Protein AF-A0A1C6KJC3-F1 (afdb_monomer_lite)

Sequence (105 aa):
MIQDIATSIGVFDVSDEDYLFMKEFVANAVYDDYDHLVQLCDALAMPTGFCLLEKRFVDVTIRYGVHTATIDRWKRILEIKEQFENQIGCSIYSLLPGIVENSFR

Structure (mmCIF, N/CA/C/O backbone):
data_AF-A0A1C6KJC3-F1
#
_entry.id   AF-A0A1C6KJC3-F1
#
loop_
_atom_site.group_PDB
_atom_site.id
_atom_site.type_symbol
_atom_site.label_atom_id
_atom_site.label_alt_id
_atom_site.label_comp_id
_atom_site.label_asym_id
_atom_site.label_entity_id
_atom_site.label_seq_id
_atom_site.pdbx_PDB_ins_code
_atom_site.Cartn_x
_atom_site.Cartn_y
_atom_site.Cartn_z
_atom_site.occupancy
_atom_site.B_iso_or_equiv
_atom_site.auth_seq_id
_atom_site.auth_comp_id
_atom_site.auth_asym_id
_atom_site.auth_atom_id
_atom_site.pdbx_PDB_model_num
ATOM 1 N N . MET A 1 1 ? -0.739 0.741 -4.567 1.00 78.81 1 MET A N 1
ATOM 2 C CA . MET A 1 1 ? 0.582 0.573 -5.200 1.00 78.81 1 MET A CA 1
ATOM 3 C C . MET A 1 1 ? 0.512 1.132 -6.602 1.00 78.81 1 MET A C 1
ATOM 5 O O . MET A 1 1 ? -0.507 0.969 -7.258 1.00 78.81 1 MET A O 1
ATOM 9 N N . ILE A 1 2 ? 1.540 1.867 -7.019 1.00 88.12 2 ILE A N 1
ATOM 10 C CA . ILE A 1 2 ? 1.579 2.467 -8.356 1.00 88.12 2 ILE A CA 1
ATOM 11 C C . ILE A 1 2 ? 1.956 1.368 -9.347 1.00 88.12 2 ILE A C 1
ATOM 13 O O . ILE A 1 2 ? 2.945 0.669 -9.129 1.00 88.12 2 ILE A O 1
ATOM 17 N N . GLN A 1 3 ? 1.178 1.228 -10.417 1.00 90.62 3 GLN A N 1
ATOM 18 C CA . GLN A 1 3 ? 1.378 0.234 -11.475 1.00 90.62 3 GLN A CA 1
ATOM 19 C C . GLN A 1 3 ? 2.449 0.674 -12.472 1.00 90.62 3 GLN A C 1
ATOM 21 O O . GLN A 1 3 ? 2.246 0.704 -13.681 1.00 90.62 3 GLN A O 1
ATOM 26 N N . ASP A 1 4 ? 3.600 1.053 -11.938 1.00 91.44 4 ASP A N 1
ATOM 27 C CA . ASP A 1 4 ? 4.768 1.418 -12.715 1.00 91.44 4 ASP A CA 1
ATOM 28 C C . ASP A 1 4 ? 6.000 0.846 -12.022 1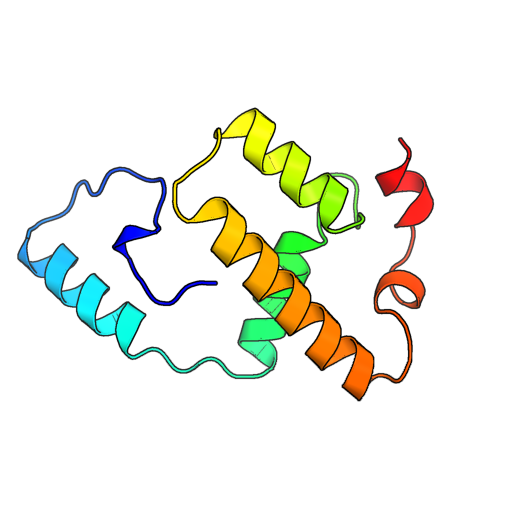.00 91.44 4 ASP A C 1
ATOM 30 O O . ASP A 1 4 ? 6.342 1.203 -10.885 1.00 91.44 4 ASP A O 1
ATOM 34 N N . ILE A 1 5 ? 6.658 -0.064 -12.733 1.00 90.81 5 ILE A N 1
ATOM 35 C CA . ILE A 1 5 ? 7.884 -0.722 -12.300 1.00 90.81 5 ILE A CA 1
ATOM 36 C C . ILE A 1 5 ? 8.991 0.288 -11.977 1.00 90.81 5 ILE A C 1
ATOM 38 O O . ILE A 1 5 ? 9.762 0.059 -11.048 1.00 90.81 5 ILE A O 1
ATOM 42 N N . ALA A 1 6 ? 9.034 1.441 -12.656 1.00 88.94 6 ALA A N 1
ATOM 43 C CA . ALA A 1 6 ? 10.027 2.485 -12.410 1.00 88.94 6 ALA A CA 1
ATOM 44 C C . ALA A 1 6 ? 9.884 3.131 -11.023 1.00 88.94 6 ALA A C 1
ATOM 46 O O . ALA A 1 6 ? 10.788 3.821 -10.560 1.00 88.94 6 ALA A O 1
ATOM 47 N N . THR A 1 7 ? 8.769 2.895 -10.326 1.00 89.06 7 THR A N 1
ATOM 48 C CA . THR A 1 7 ? 8.608 3.354 -8.945 1.00 89.06 7 THR A CA 1
ATOM 49 C C . THR A 1 7 ? 9.319 2.458 -7.935 1.00 89.06 7 THR A C 1
ATOM 51 O O . THR A 1 7 ? 9.442 2.852 -6.773 1.00 89.06 7 THR A O 1
ATOM 54 N N . SER A 1 8 ? 9.752 1.253 -8.325 1.00 85.62 8 SER A N 1
ATOM 55 C CA . SER A 1 8 ? 10.496 0.342 -7.453 1.00 85.62 8 SER A CA 1
ATOM 56 C C . SER A 1 8 ? 11.782 0.996 -6.945 1.00 85.62 8 SER A C 1
ATOM 58 O O . SER A 1 8 ? 12.499 1.642 -7.697 1.00 85.62 8 SER A O 1
ATOM 60 N N . ILE A 1 9 ? 12.072 0.810 -5.656 1.00 80.25 9 ILE A N 1
ATOM 61 C CA . ILE A 1 9 ? 13.268 1.369 -5.003 1.00 80.25 9 ILE A CA 1
ATOM 62 C C . ILE A 1 9 ? 14.489 0.451 -5.224 1.00 80.25 9 ILE A C 1
ATOM 64 O O . ILE A 1 9 ? 15.629 0.872 -5.052 1.00 80.25 9 ILE A O 1
ATOM 68 N N . GLY A 1 10 ? 14.259 -0.817 -5.585 1.00 81.88 10 GLY A N 1
ATOM 69 C CA . GLY A 1 10 ? 15.314 -1.816 -5.753 1.00 81.88 10 GLY A CA 1
ATOM 70 C C . GLY A 1 10 ? 16.103 -1.665 -7.054 1.00 81.88 10 GLY A C 1
ATOM 71 O O . GLY A 1 10 ? 15.623 -1.097 -8.032 1.00 81.88 10 GLY A O 1
ATOM 72 N N . VAL A 1 11 ? 17.311 -2.231 -7.066 1.00 86.44 11 VAL A N 1
ATOM 73 C CA . VAL A 1 11 ? 18.120 -2.373 -8.283 1.00 86.44 11 VAL A CA 1
ATOM 74 C C . VAL A 1 11 ? 17.561 -3.525 -9.118 1.00 86.44 11 VAL A C 1
ATOM 76 O O . VAL A 1 11 ? 17.339 -4.618 -8.599 1.00 86.44 11 VAL A O 1
ATOM 79 N N . PHE A 1 12 ? 17.348 -3.279 -10.408 1.00 89.88 12 PHE A N 1
ATOM 80 C CA . PHE A 1 12 ? 16.944 -4.303 -11.368 1.00 89.88 12 PHE A CA 1
ATOM 81 C C . PHE A 1 12 ? 18.174 -5.066 -11.865 1.00 89.88 12 PHE A C 1
ATOM 83 O O . PHE A 1 12 ? 18.792 -4.675 -12.849 1.00 89.88 12 PHE A O 1
ATOM 90 N N . ASP A 1 13 ? 18.537 -6.136 -11.158 1.00 93.31 13 ASP A N 1
ATOM 91 C CA . ASP A 1 13 ? 19.580 -7.084 -11.574 1.00 93.31 13 ASP A CA 1
ATOM 92 C C . ASP A 1 13 ? 18.954 -8.233 -12.382 1.00 93.31 13 ASP A C 1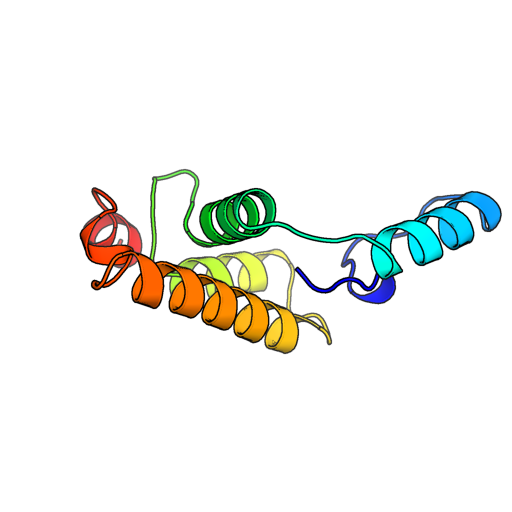
ATOM 94 O O . ASP A 1 13 ? 18.841 -9.368 -11.921 1.00 93.31 13 ASP A O 1
ATOM 98 N N . VAL A 1 14 ? 18.410 -7.891 -13.551 1.00 93.31 14 VAL A N 1
ATOM 99 C CA . VAL A 1 14 ? 17.676 -8.801 -14.443 1.00 93.31 14 VAL A CA 1
ATOM 100 C C . VAL A 1 14 ? 18.041 -8.523 -15.899 1.00 93.31 14 VAL A C 1
ATOM 102 O O . VAL A 1 14 ? 18.622 -7.482 -16.210 1.00 93.31 14 VAL A O 1
ATOM 105 N N . SER A 1 15 ? 17.703 -9.447 -16.800 1.00 96.62 15 SER A N 1
ATOM 106 C CA . SER A 1 15 ? 17.885 -9.224 -18.235 1.00 96.62 15 SER A CA 1
ATOM 107 C C . SER A 1 15 ? 16.947 -8.128 -18.761 1.00 96.62 15 SER A C 1
ATOM 109 O O . SER A 1 15 ? 15.895 -7.858 -18.175 1.00 96.62 15 SER A O 1
ATOM 111 N N . ASP A 1 16 ? 17.295 -7.521 -19.899 1.00 95.75 16 ASP A N 1
ATOM 112 C CA . ASP A 1 16 ? 16.422 -6.543 -20.564 1.00 95.75 16 ASP A CA 1
ATOM 113 C C . ASP A 1 16 ? 15.067 -7.157 -20.954 1.00 95.75 16 ASP A C 1
ATOM 115 O O . ASP A 1 16 ? 14.035 -6.491 -20.876 1.00 95.75 16 ASP A O 1
ATOM 119 N N . GLU A 1 17 ? 15.059 -8.436 -21.342 1.00 96.94 17 GLU A N 1
ATOM 120 C CA . GLU A 1 17 ? 13.843 -9.177 -21.688 1.00 96.94 17 GLU A CA 1
ATOM 121 C C . GLU A 1 17 ? 12.918 -9.318 -20.472 1.00 96.94 17 GLU A C 1
ATOM 123 O O . GLU A 1 17 ? 11.740 -8.962 -20.549 1.00 96.94 17 GLU A O 1
ATOM 128 N N . ASP A 1 18 ? 13.463 -9.738 -19.326 1.00 96.25 18 ASP A N 1
ATOM 129 C CA . ASP A 1 18 ? 12.703 -9.852 -18.077 1.00 96.25 18 ASP A CA 1
ATOM 130 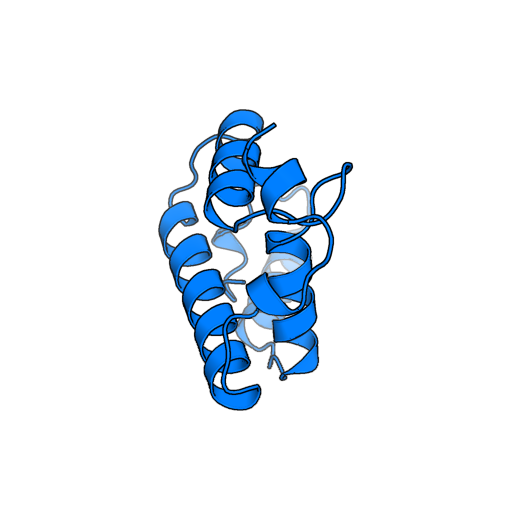C C . ASP A 1 18 ? 12.200 -8.486 -17.608 1.00 96.25 18 ASP A C 1
ATOM 132 O O . ASP A 1 18 ? 11.056 -8.350 -17.170 1.00 96.25 18 ASP A O 1
ATOM 136 N N . TYR A 1 19 ? 13.028 -7.446 -17.729 1.00 95.19 19 TYR A N 1
ATOM 137 C CA . TYR A 1 19 ? 12.631 -6.091 -17.368 1.00 95.19 19 TYR A CA 1
ATOM 138 C C . TYR A 1 19 ? 11.441 -5.607 -18.207 1.00 95.19 19 TYR A C 1
ATOM 140 O O . TYR A 1 19 ? 10.475 -5.073 -17.655 1.00 95.19 19 TYR A O 1
ATOM 148 N N . LEU A 1 20 ? 11.486 -5.803 -19.529 1.00 96.06 20 LEU A N 1
ATOM 149 C CA . LEU A 1 20 ? 10.401 -5.420 -20.436 1.00 96.06 20 LEU A CA 1
ATOM 150 C C . LEU A 1 20 ? 9.124 -6.210 -20.150 1.00 96.06 20 LEU A C 1
ATOM 152 O O . LEU A 1 20 ? 8.055 -5.605 -20.048 1.00 96.06 20 LEU A O 1
ATOM 156 N N . PHE A 1 21 ? 9.243 -7.521 -19.930 1.00 96.31 21 PHE A N 1
ATOM 157 C CA . PHE A 1 21 ? 8.116 -8.353 -19.524 1.00 96.31 21 PHE A CA 1
ATOM 158 C C . PHE A 1 21 ? 7.472 -7.832 -18.235 1.00 96.31 21 PHE A C 1
ATOM 160 O O . PHE A 1 21 ? 6.268 -7.583 -18.200 1.00 96.31 21 PHE A O 1
ATOM 167 N N . MET A 1 22 ? 8.260 -7.608 -17.178 1.00 94.94 22 MET A N 1
ATOM 168 C CA . MET A 1 22 ? 7.732 -7.131 -15.897 1.00 94.94 22 MET A CA 1
ATOM 169 C C . MET A 1 22 ? 7.113 -5.737 -16.020 1.00 94.94 22 MET A C 1
ATOM 171 O O . MET A 1 22 ? 6.087 -5.467 -15.398 1.00 94.94 22 MET A O 1
ATOM 175 N N . LYS A 1 23 ? 7.705 -4.851 -16.831 1.00 94.88 23 LYS A N 1
ATOM 176 C CA . LYS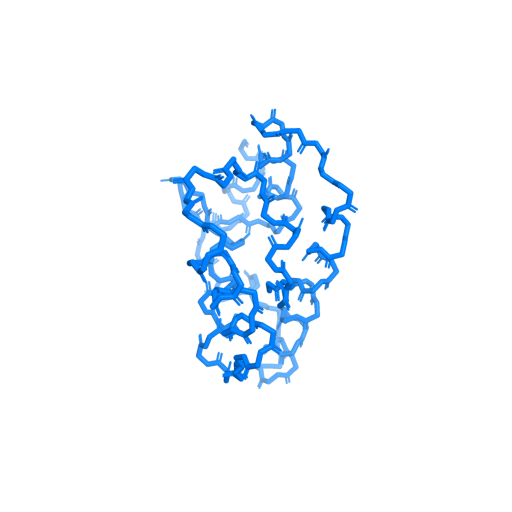 A 1 23 ? 7.162 -3.516 -17.099 1.00 94.88 23 LYS A CA 1
ATOM 177 C C . LYS A 1 23 ? 5.765 -3.593 -17.708 1.00 94.88 23 LYS A C 1
ATOM 179 O O . LYS A 1 23 ? 4.855 -2.930 -17.213 1.00 94.88 23 LYS A O 1
ATOM 184 N N . GLU A 1 24 ? 5.591 -4.397 -18.754 1.00 96.12 24 GLU A N 1
ATOM 185 C CA . GLU A 1 24 ? 4.289 -4.589 -19.399 1.00 96.12 24 GLU A CA 1
ATOM 186 C C . GLU A 1 24 ? 3.301 -5.301 -18.473 1.00 96.12 24 GLU A C 1
ATOM 188 O O . GLU A 1 24 ? 2.144 -4.894 -18.375 1.00 96.12 24 GLU A O 1
ATOM 193 N N . PHE A 1 25 ? 3.757 -6.320 -17.747 1.00 95.38 25 PHE A N 1
ATOM 194 C CA . PHE A 1 25 ? 2.924 -7.082 -16.824 1.00 95.38 25 PHE A CA 1
ATOM 195 C C . PHE A 1 25 ? 2.367 -6.205 -15.694 1.00 95.38 25 PHE A C 1
ATOM 197 O O . PHE A 1 25 ? 1.164 -6.208 -15.440 1.00 95.38 25 PHE A O 1
ATOM 204 N N . VAL A 1 26 ? 3.218 -5.401 -15.045 1.00 93.94 26 VAL A N 1
ATOM 205 C CA . VAL A 1 26 ? 2.815 -4.510 -13.943 1.00 93.94 26 VAL A CA 1
ATOM 206 C C . VAL A 1 26 ? 1.860 -3.418 -14.427 1.00 93.94 26 VAL A C 1
ATOM 208 O O . VAL A 1 26 ? 0.859 -3.147 -13.759 1.00 93.94 26 VAL A O 1
ATOM 211 N N . ALA A 1 27 ? 2.136 -2.818 -15.589 1.00 94.50 27 ALA A N 1
ATOM 212 C CA . ALA A 1 27 ? 1.311 -1.749 -16.153 1.00 94.50 27 ALA A CA 1
ATOM 213 C C . ALA A 1 27 ? -0.111 -2.210 -16.515 1.00 94.50 27 ALA A C 1
ATOM 215 O O . ALA A 1 27 ? -1.041 -1.409 -16.468 1.00 94.50 27 ALA A O 1
ATOM 216 N N . ASN A 1 28 ? -0.282 -3.491 -16.857 1.00 95.00 28 ASN A N 1
ATOM 217 C CA . ASN A 1 28 ? -1.568 -4.068 -17.260 1.00 95.00 28 ASN A CA 1
ATOM 218 C C . ASN A 1 28 ? -2.254 -4.893 -16.162 1.00 95.00 28 ASN A C 1
ATOM 220 O O . ASN A 1 28 ? -3.305 -5.483 -16.415 1.00 95.00 28 ASN A O 1
ATOM 224 N N . ALA A 1 29 ? -1.686 -4.959 -14.954 1.00 93.44 29 ALA A N 1
ATOM 225 C CA . ALA A 1 29 ? -2.351 -5.614 -13.835 1.00 93.44 29 ALA A CA 1
ATOM 226 C C . ALA A 1 29 ? -3.713 -4.945 -13.555 1.00 93.44 29 ALA A C 1
ATOM 228 O O . ALA A 1 29 ? -3.898 -3.748 -13.767 1.00 93.44 29 ALA A O 1
ATOM 229 N N . VAL A 1 30 ? -4.692 -5.705 -13.079 1.00 93.88 30 VAL A N 1
ATOM 230 C CA . VAL A 1 30 ? -5.985 -5.155 -12.658 1.00 93.88 30 VAL A CA 1
ATOM 231 C C . VAL A 1 30 ? -6.173 -5.555 -11.213 1.00 93.88 30 VAL A C 1
ATOM 233 O O . VAL A 1 30 ? -6.225 -6.746 -10.923 1.00 93.88 30 VAL A O 1
ATOM 236 N N . TYR A 1 31 ? -6.227 -4.562 -10.328 1.00 94.06 31 TYR A N 1
ATOM 237 C CA . TYR A 1 31 ? -6.418 -4.791 -8.902 1.00 94.06 31 TYR A CA 1
ATOM 238 C C . TYR A 1 31 ? -7.895 -4.816 -8.549 1.00 94.06 31 TYR A C 1
ATOM 240 O O . TYR A 1 31 ? -8.640 -3.902 -8.920 1.00 94.06 31 TYR A O 1
ATOM 248 N N . ASP A 1 32 ? -8.291 -5.832 -7.796 1.00 95.81 32 ASP A N 1
ATOM 249 C CA . ASP A 1 32 ? -9.606 -5.900 -7.179 1.00 95.81 32 ASP A CA 1
ATOM 250 C C . ASP A 1 32 ? -9.588 -5.362 -5.735 1.00 95.81 32 ASP A C 1
ATOM 252 O O . ASP A 1 32 ? -8.593 -4.816 -5.240 1.00 95.81 32 ASP A O 1
ATOM 256 N N . ASP A 1 33 ? -10.724 -5.464 -5.048 1.00 96.06 33 ASP A N 1
ATOM 257 C CA . ASP A 1 33 ? -10.840 -5.014 -3.661 1.00 96.06 33 ASP A CA 1
ATOM 258 C C . ASP A 1 33 ? -9.941 -5.822 -2.716 1.00 96.06 33 ASP A C 1
ATOM 260 O O . ASP A 1 33 ? -9.427 -5.280 -1.740 1.00 96.06 33 ASP A O 1
ATOM 264 N N . TYR A 1 34 ? -9.691 -7.102 -2.993 1.00 96.38 34 TYR A N 1
ATOM 265 C CA . TYR A 1 34 ? -8.814 -7.912 -2.156 1.00 96.38 34 TYR A CA 1
ATOM 266 C C . TYR A 1 34 ? -7.357 -7.457 -2.284 1.00 96.38 34 TYR A C 1
ATOM 268 O O . TYR A 1 34 ? -6.672 -7.290 -1.272 1.00 96.38 34 TYR A O 1
ATOM 276 N N . ASP A 1 35 ? -6.902 -7.159 -3.501 1.00 96.12 35 ASP A N 1
ATOM 277 C CA . ASP A 1 35 ? -5.574 -6.588 -3.737 1.00 96.12 35 ASP A CA 1
ATOM 278 C C . ASP A 1 35 ? -5.394 -5.253 -3.010 1.00 96.12 35 ASP A C 1
ATOM 280 O O . ASP A 1 35 ? -4.372 -5.010 -2.359 1.00 96.12 35 ASP A O 1
ATOM 284 N N . HIS A 1 36 ? -6.395 -4.373 -3.093 1.00 96.38 36 HIS A N 1
ATOM 285 C CA . HIS A 1 36 ? -6.376 -3.096 -2.388 1.00 96.38 36 HIS A CA 1
ATOM 286 C C . HIS A 1 36 ? -6.381 -3.278 -0.867 1.00 96.38 36 HIS A C 1
ATOM 288 O O . HIS A 1 36 ? -5.662 -2.560 -0.167 1.00 96.38 36 HIS A O 1
ATOM 294 N N . LEU A 1 37 ? -7.122 -4.259 -0.346 1.00 96.00 37 LEU A N 1
ATOM 295 C CA . LEU A 1 37 ? -7.125 -4.577 1.079 1.00 96.00 37 LEU A CA 1
ATOM 296 C C . LEU A 1 37 ? -5.737 -5.021 1.548 1.00 96.00 37 LEU A C 1
ATOM 298 O O . LEU A 1 37 ? -5.244 -4.516 2.554 1.00 96.00 37 LEU A O 1
ATOM 302 N N . VAL A 1 38 ? -5.072 -5.905 0.801 1.00 96.00 38 VAL A N 1
ATOM 303 C CA . VAL A 1 38 ? -3.705 -6.354 1.113 1.00 96.00 38 VAL A CA 1
ATOM 304 C C . VAL A 1 38 ? -2.728 -5.174 1.120 1.00 96.00 38 VAL A C 1
ATOM 306 O O . VAL A 1 38 ? -1.922 -5.048 2.044 1.00 96.00 38 VAL A O 1
ATOM 309 N N . GLN A 1 39 ? -2.828 -4.272 0.139 1.00 95.81 39 GLN A N 1
ATOM 310 C CA . GLN A 1 39 ? -2.001 -3.060 0.082 1.00 95.81 39 GLN A CA 1
ATOM 311 C C . GLN A 1 39 ? -2.232 -2.144 1.289 1.00 95.81 39 GLN A C 1
ATOM 313 O O . GLN A 1 39 ? -1.280 -1.592 1.842 1.00 95.81 39 GLN A O 1
ATOM 318 N N . LEU A 1 40 ? -3.486 -1.987 1.715 1.00 96.69 40 LEU A N 1
ATOM 319 C CA . LEU A 1 40 ? -3.823 -1.211 2.902 1.00 96.69 40 LEU A CA 1
ATOM 320 C C . LEU A 1 40 ? -3.290 -1.880 4.178 1.00 96.69 40 LEU A C 1
ATOM 322 O O . LEU A 1 40 ? -2.731 -1.198 5.033 1.00 96.69 40 LEU A O 1
ATOM 326 N N . CYS A 1 41 ? -3.399 -3.204 4.297 1.00 94.75 41 CYS A N 1
ATOM 327 C CA . CYS A 1 41 ? -2.868 -3.956 5.433 1.00 94.75 41 CYS A CA 1
ATOM 328 C C . CYS A 1 41 ? -1.346 -3.806 5.583 1.00 94.75 41 CYS A C 1
ATOM 330 O O . CYS A 1 41 ? -0.880 -3.590 6.702 1.00 94.75 41 CYS A O 1
ATOM 332 N N . ASP A 1 42 ? -0.577 -3.855 4.490 1.00 94.19 42 ASP A N 1
ATOM 333 C CA . ASP A 1 42 ? 0.878 -3.612 4.526 1.00 94.19 42 ASP A CA 1
ATOM 334 C C . ASP A 1 42 ? 1.221 -2.199 5.036 1.00 94.19 42 ASP A C 1
ATOM 336 O O . ASP A 1 42 ? 2.188 -1.990 5.780 1.00 94.19 42 ASP A O 1
ATOM 340 N N . ALA A 1 43 ? 0.379 -1.221 4.694 1.00 95.50 43 ALA A N 1
ATOM 341 C CA . ALA A 1 43 ? 0.536 0.159 5.132 1.00 95.50 43 ALA A CA 1
ATOM 342 C C . ALA A 1 43 ? 0.034 0.425 6.565 1.00 95.50 43 ALA A C 1
ATOM 344 O O . ALA A 1 43 ? 0.382 1.447 7.153 1.00 95.50 43 ALA A O 1
ATOM 345 N N . LEU A 1 44 ? -0.754 -0.480 7.147 1.00 95.69 44 LEU A N 1
ATOM 346 C CA . LEU A 1 44 ? -1.279 -0.360 8.510 1.00 95.69 44 LEU A CA 1
ATOM 347 C C . LEU A 1 44 ? -0.486 -1.171 9.535 1.00 95.69 44 LEU A C 1
ATOM 349 O O . LEU A 1 44 ? -0.690 -0.986 10.733 1.00 95.69 44 LEU A O 1
ATOM 353 N N . ALA A 1 45 ? 0.397 -2.071 9.106 1.00 93.19 45 ALA A N 1
ATOM 354 C CA . ALA A 1 45 ? 1.077 -3.005 9.993 1.00 93.19 45 ALA A CA 1
ATOM 355 C C . ALA A 1 45 ? 2.546 -2.634 10.256 1.00 93.19 45 ALA A C 1
ATOM 357 O O . ALA A 1 45 ? 3.336 -2.350 9.355 1.00 93.19 45 ALA A O 1
ATOM 358 N N . MET A 1 46 ? 2.930 -2.717 11.527 1.00 91.56 46 MET A N 1
ATOM 359 C CA . MET A 1 46 ? 4.310 -2.744 12.006 1.00 91.56 46 MET A CA 1
ATOM 360 C C . MET A 1 46 ? 4.592 -4.080 12.710 1.00 91.56 46 MET A C 1
ATOM 362 O 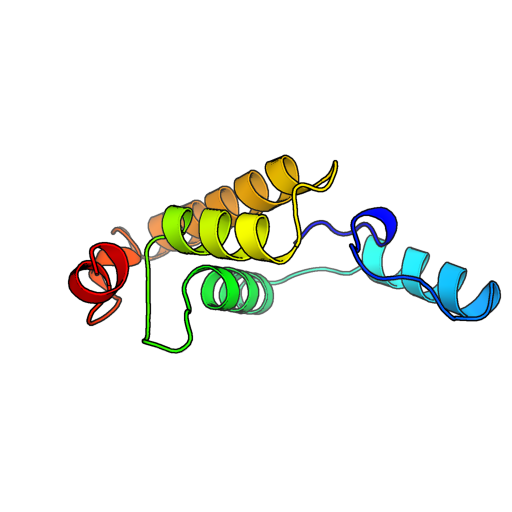O . MET A 1 46 ? 3.653 -4.785 13.085 1.00 91.56 46 MET A O 1
ATOM 366 N N . PRO A 1 47 ? 5.868 -4.430 12.981 1.00 90.62 47 PRO A N 1
ATOM 367 C CA . PRO A 1 47 ? 6.202 -5.642 13.739 1.00 90.62 47 PRO A CA 1
ATOM 368 C C . PRO A 1 47 ? 5.536 -5.729 15.123 1.00 90.62 47 PRO A C 1
ATOM 370 O O . PRO A 1 47 ? 5.400 -6.816 15.674 1.00 90.62 47 PRO A O 1
ATOM 373 N N . THR A 1 48 ? 5.126 -4.593 15.694 1.00 90.44 48 THR A N 1
ATOM 374 C CA . THR A 1 48 ? 4.459 -4.492 17.002 1.00 90.44 48 THR A CA 1
ATOM 375 C C . THR A 1 48 ? 2.927 -4.494 16.926 1.00 90.44 48 THR A C 1
ATOM 377 O O . THR A 1 48 ? 2.277 -4.457 17.967 1.00 90.44 48 THR A O 1
ATOM 380 N N . GLY A 1 49 ? 2.339 -4.537 15.727 1.00 93.44 49 GLY A N 1
ATOM 381 C CA . GLY A 1 49 ? 0.891 -4.499 15.499 1.00 93.44 49 GLY A CA 1
ATOM 382 C C . GLY A 1 49 ? 0.458 -3.356 14.579 1.00 93.44 49 GLY A C 1
ATOM 383 O O . GLY A 1 49 ? 1.274 -2.789 13.852 1.00 93.44 49 GLY A O 1
ATOM 384 N N . PHE A 1 50 ? -0.838 -3.032 14.591 1.00 96.12 50 PHE A N 1
ATOM 385 C CA . PHE A 1 50 ? -1.400 -1.984 13.736 1.00 96.12 50 PHE A CA 1
ATOM 386 C C . PHE A 1 50 ? -0.960 -0.584 14.161 1.00 96.12 50 PHE A C 1
ATOM 388 O O . PHE A 1 50 ? -0.779 -0.324 15.346 1.00 96.12 50 PHE A O 1
ATOM 395 N N . CYS A 1 51 ? -0.833 0.329 13.205 1.00 95.62 51 CYS A N 1
ATOM 396 C CA . CYS A 1 51 ? -0.487 1.727 13.431 1.00 95.62 51 CYS A CA 1
ATOM 397 C C . CYS A 1 51 ? -1.222 2.649 12.448 1.00 95.62 51 CYS A C 1
ATOM 399 O O . CYS A 1 51 ? -1.793 2.196 11.455 1.00 95.62 51 CYS A O 1
ATOM 401 N N . LEU A 1 52 ? -1.198 3.952 12.727 1.00 96.25 52 LEU A N 1
ATOM 402 C CA . LEU A 1 52 ? -1.624 4.977 11.779 1.00 96.25 52 LEU A CA 1
ATOM 403 C C . LEU A 1 52 ? -0.731 4.964 10.532 1.00 96.25 52 LEU A C 1
ATOM 405 O O . LEU A 1 52 ? 0.488 4.785 10.635 1.00 96.25 52 LEU A O 1
ATOM 409 N N . LEU A 1 53 ? -1.333 5.226 9.369 1.00 96.56 53 LEU A N 1
ATOM 410 C CA . LEU A 1 53 ? -0.620 5.275 8.090 1.00 96.56 53 LEU A CA 1
ATOM 411 C C . LEU A 1 53 ? 0.578 6.227 8.142 1.00 96.56 53 LEU A C 1
ATOM 413 O O . LEU A 1 53 ? 1.659 5.892 7.671 1.00 96.56 53 LEU A O 1
ATOM 417 N N . GLU A 1 54 ? 0.422 7.384 8.781 1.00 94.94 54 GLU A N 1
ATOM 418 C CA . GLU A 1 54 ? 1.463 8.400 8.917 1.00 94.94 54 GLU A CA 1
ATOM 419 C C . GLU A 1 54 ? 2.695 7.860 9.653 1.00 94.94 54 GLU A C 1
ATOM 421 O O . GLU A 1 54 ? 3.827 8.146 9.256 1.00 94.94 54 GLU A O 1
ATOM 426 N N . LYS A 1 55 ? 2.501 7.022 10.682 1.00 94.75 55 LYS A N 1
ATOM 427 C CA . LYS A 1 55 ? 3.613 6.373 11.387 1.00 94.75 55 LYS A CA 1
ATOM 428 C C . LYS A 1 55 ? 4.341 5.403 10.466 1.00 94.75 55 LYS A C 1
ATOM 430 O O . LYS A 1 55 ? 5.569 5.438 10.398 1.00 94.75 55 LYS A O 1
ATOM 435 N N . ARG A 1 56 ? 3.596 4.568 9.735 1.00 95.19 56 ARG A N 1
ATOM 436 C CA . ARG A 1 56 ? 4.177 3.612 8.786 1.00 95.19 56 ARG A CA 1
ATOM 437 C C . ARG A 1 56 ? 4.944 4.316 7.670 1.00 95.19 56 ARG A C 1
ATOM 439 O O . ARG A 1 56 ? 6.050 3.902 7.332 1.00 95.19 56 ARG A O 1
ATOM 446 N N . PHE A 1 57 ? 4.377 5.385 7.126 1.00 95.31 57 PHE A N 1
ATOM 447 C CA . PHE A 1 57 ? 4.982 6.211 6.087 1.00 95.31 57 PHE A CA 1
ATOM 448 C C . PHE A 1 57 ? 6.319 6.797 6.542 1.00 95.31 57 PHE A C 1
ATOM 450 O O . PHE A 1 57 ? 7.326 6.626 5.853 1.00 95.31 57 PHE A O 1
ATOM 457 N N . VAL A 1 58 ? 6.350 7.413 7.726 1.00 94.31 58 VAL A N 1
ATOM 458 C CA . VAL A 1 58 ? 7.577 7.979 8.300 1.00 94.31 58 VAL A CA 1
ATOM 459 C C . VAL A 1 58 ? 8.613 6.890 8.597 1.00 94.31 58 VAL A C 1
ATOM 461 O O . VAL A 1 58 ? 9.770 7.057 8.221 1.00 94.31 58 VAL A O 1
ATOM 464 N N . ASP A 1 59 ? 8.222 5.760 9.198 1.00 93.50 59 ASP A N 1
ATOM 465 C CA . ASP A 1 59 ? 9.130 4.633 9.479 1.00 93.50 59 ASP A CA 1
ATOM 466 C C . ASP A 1 59 ? 9.822 4.110 8.210 1.00 93.50 59 ASP A C 1
ATOM 468 O O . ASP A 1 59 ? 11.045 3.955 8.168 1.00 93.50 59 ASP A O 1
ATOM 472 N N . VAL A 1 60 ? 9.045 3.864 7.152 1.00 92.12 60 VAL A N 1
ATOM 473 C CA . VAL A 1 60 ? 9.571 3.376 5.871 1.00 92.12 60 VAL A CA 1
ATOM 474 C C . VAL A 1 60 ? 10.513 4.411 5.256 1.00 92.12 60 VAL A C 1
ATOM 476 O O . VAL A 1 60 ? 11.608 4.059 4.817 1.00 92.12 60 VAL A O 1
ATOM 479 N N . THR A 1 61 ? 10.140 5.691 5.268 1.00 93.62 61 THR A N 1
ATOM 480 C CA . THR A 1 61 ? 10.983 6.763 4.725 1.00 93.62 61 THR A CA 1
ATOM 481 C C . THR A 1 61 ? 12.273 6.969 5.519 1.00 93.62 61 THR A C 1
ATOM 483 O O . THR A 1 61 ? 13.308 7.228 4.914 1.00 93.62 61 THR A O 1
ATOM 486 N N . ILE A 1 62 ? 12.270 6.802 6.843 1.00 94.25 62 ILE A N 1
ATOM 487 C CA . ILE A 1 62 ? 13.503 6.859 7.648 1.00 94.25 62 ILE A CA 1
ATOM 488 C C . ILE A 1 62 ? 14.463 5.729 7.256 1.00 94.25 62 ILE A C 1
ATOM 490 O O . ILE A 1 62 ? 15.669 5.952 7.172 1.00 94.25 62 ILE A O 1
ATOM 494 N N . ARG A 1 63 ? 13.946 4.519 7.002 1.00 91.00 63 ARG A N 1
ATOM 495 C CA . ARG A 1 63 ? 14.777 3.345 6.688 1.00 91.00 63 ARG A CA 1
ATOM 496 C C . ARG A 1 63 ? 15.317 3.340 5.261 1.00 91.00 63 ARG A C 1
ATOM 498 O O . ARG A 1 63 ? 16.438 2.889 5.050 1.00 91.00 63 ARG A O 1
ATOM 505 N N . TYR A 1 64 ? 14.528 3.811 4.298 1.00 88.69 64 TYR A N 1
ATOM 506 C CA . TYR A 1 64 ? 14.838 3.667 2.870 1.00 88.69 64 TYR A CA 1
ATOM 507 C C . TYR A 1 64 ? 15.010 4.998 2.126 1.00 88.69 64 TYR A C 1
ATOM 509 O O . TYR A 1 64 ? 15.322 4.998 0.938 1.00 88.69 64 TYR A O 1
ATOM 517 N N . GLY A 1 65 ? 14.829 6.130 2.806 1.00 90.25 65 GLY A N 1
ATOM 518 C CA . GLY A 1 65 ? 14.854 7.455 2.198 1.00 90.25 65 GLY A CA 1
ATOM 519 C C . GLY A 1 65 ? 13.561 7.815 1.460 1.00 90.25 65 GLY A C 1
ATOM 520 O O . GLY A 1 65 ? 12.536 7.131 1.538 1.00 90.25 65 GLY A O 1
ATOM 521 N N . VAL A 1 66 ? 13.611 8.940 0.745 1.00 91.19 66 VAL A N 1
ATOM 522 C CA . VAL A 1 66 ? 12.511 9.443 -0.088 1.00 91.19 66 VAL A CA 1
ATOM 523 C C . VAL A 1 66 ? 12.821 9.136 -1.550 1.00 91.19 66 VAL A C 1
ATOM 525 O O . VAL A 1 66 ? 13.862 9.536 -2.065 1.00 91.19 66 VAL A O 1
ATOM 528 N N . HIS A 1 67 ? 11.897 8.455 -2.221 1.00 90.00 67 HIS A N 1
ATOM 529 C CA . HIS A 1 67 ? 11.909 8.237 -3.662 1.00 90.00 67 HIS A CA 1
ATOM 530 C C . HIS A 1 67 ? 11.019 9.282 -4.351 1.00 90.00 67 HIS A C 1
ATOM 532 O O . HIS A 1 67 ? 10.094 9.821 -3.741 1.00 90.00 67 HIS A O 1
ATOM 538 N N . THR A 1 68 ? 11.232 9.540 -5.642 1.00 91.06 68 THR A N 1
ATOM 539 C CA . THR A 1 68 ? 10.397 10.477 -6.424 1.00 91.06 68 THR A CA 1
ATOM 540 C C . THR A 1 68 ? 8.912 10.103 -6.380 1.00 91.06 68 THR A C 1
ATOM 542 O O . THR A 1 68 ? 8.054 10.974 -6.290 1.00 91.06 68 THR A O 1
ATOM 545 N N . ALA A 1 69 ? 8.620 8.802 -6.336 1.00 92.50 69 ALA A N 1
ATOM 546 C CA . ALA A 1 69 ? 7.268 8.252 -6.246 1.00 92.50 69 ALA A CA 1
ATOM 547 C C . ALA A 1 69 ? 6.702 8.152 -4.811 1.00 92.50 69 ALA A C 1
ATOM 549 O O . ALA A 1 69 ? 5.597 7.641 -4.629 1.00 92.50 69 ALA A O 1
ATOM 550 N N . THR A 1 70 ? 7.435 8.570 -3.769 1.00 92.31 70 THR A N 1
ATOM 551 C CA . THR A 1 70 ? 6.997 8.396 -2.369 1.00 92.31 70 THR A CA 1
ATOM 552 C C . THR A 1 70 ? 5.662 9.086 -2.098 1.00 92.31 70 THR A C 1
ATOM 554 O O . THR A 1 70 ? 4.763 8.470 -1.528 1.00 92.31 70 THR A O 1
ATOM 557 N N . ILE A 1 71 ? 5.502 10.334 -2.546 1.00 94.00 71 ILE A N 1
ATOM 558 C CA . ILE A 1 71 ? 4.267 11.096 -2.323 1.00 94.00 71 ILE A CA 1
ATOM 559 C C . ILE A 1 71 ? 3.077 10.454 -3.040 1.00 94.00 71 ILE A C 1
ATOM 561 O O . ILE A 1 71 ? 2.001 10.330 -2.456 1.00 94.00 71 ILE A O 1
ATOM 565 N N . ASP A 1 72 ? 3.269 10.000 -4.276 1.00 94.62 72 ASP A N 1
ATOM 566 C CA . ASP A 1 72 ? 2.205 9.359 -5.051 1.00 94.62 72 ASP A CA 1
ATOM 567 C C . ASP A 1 72 ? 1.771 8.030 -4.419 1.00 94.62 72 ASP A C 1
ATOM 569 O O . ASP A 1 72 ? 0.581 7.714 -4.381 1.00 94.62 72 ASP A O 1
ATOM 573 N N . ARG A 1 73 ? 2.709 7.281 -3.822 1.00 93.69 73 ARG A N 1
ATOM 574 C CA . ARG A 1 73 ? 2.389 6.066 -3.059 1.00 93.69 73 ARG A CA 1
ATOM 575 C C . ARG A 1 73 ? 1.530 6.375 -1.842 1.00 93.69 73 ARG A C 1
ATOM 577 O O . ARG A 1 73 ? 0.549 5.674 -1.614 1.00 93.69 73 ARG A O 1
ATOM 584 N N . TRP A 1 74 ? 1.872 7.411 -1.079 1.00 95.62 74 TRP A N 1
ATOM 585 C CA . TRP A 1 74 ? 1.098 7.800 0.102 1.00 95.62 74 TRP A CA 1
ATOM 586 C C . TRP A 1 74 ? -0.320 8.219 -0.274 1.00 95.62 74 TRP A C 1
ATOM 588 O O . TRP A 1 74 ? -1.272 7.729 0.330 1.00 95.62 74 TRP A O 1
ATOM 598 N N . LYS A 1 75 ? -0.471 9.049 -1.315 1.00 96.31 75 LYS A N 1
ATOM 599 C CA . LYS A 1 75 ? -1.788 9.436 -1.847 1.00 96.31 75 LYS A CA 1
ATOM 600 C C . LYS A 1 75 ? -2.609 8.215 -2.242 1.00 96.31 75 LYS A C 1
ATOM 602 O O . LYS A 1 75 ? -3.744 8.089 -1.801 1.00 96.31 75 LYS A O 1
ATOM 607 N N . ARG A 1 76 ? -2.012 7.271 -2.976 1.00 96.12 76 ARG A N 1
ATOM 608 C CA . ARG A 1 76 ? -2.717 6.058 -3.399 1.00 96.12 76 ARG A CA 1
ATOM 609 C C . ARG A 1 76 ? -3.189 5.204 -2.219 1.00 96.12 76 ARG A C 1
ATOM 611 O O . ARG A 1 76 ? -4.281 4.654 -2.268 1.00 96.12 76 ARG A O 1
ATOM 618 N N . ILE A 1 77 ? -2.385 5.076 -1.165 1.00 97.31 77 ILE A N 1
ATOM 619 C CA . ILE A 1 77 ? -2.790 4.337 0.041 1.00 97.31 77 ILE A CA 1
ATOM 620 C C . ILE A 1 77 ? -3.909 5.069 0.795 1.00 97.31 77 ILE A C 1
ATOM 622 O O . ILE A 1 77 ? -4.835 4.421 1.276 1.00 97.31 77 ILE A O 1
ATOM 626 N N . LEU A 1 78 ? -3.856 6.401 0.878 1.00 97.62 78 LEU A N 1
ATOM 627 C CA . LEU A 1 78 ? -4.923 7.201 1.486 1.00 97.62 78 LEU A CA 1
ATOM 628 C C . LEU A 1 78 ? -6.243 7.075 0.712 1.00 97.62 78 LEU A C 1
ATOM 630 O O . LEU A 1 78 ? -7.283 6.896 1.337 1.00 97.62 78 LEU A O 1
ATOM 634 N N . GLU A 1 79 ? -6.199 7.083 -0.623 1.00 97.38 79 GLU A N 1
ATOM 635 C CA . GLU A 1 79 ? -7.368 6.815 -1.475 1.00 97.38 79 GLU A CA 1
ATOM 636 C C . GLU A 1 79 ? -7.955 5.426 -1.205 1.00 97.38 79 GLU A C 1
ATOM 638 O O . GLU A 1 79 ? -9.160 5.290 -1.020 1.00 97.38 79 GLU A O 1
ATOM 643 N N . ILE A 1 80 ? -7.110 4.390 -1.143 1.00 97.69 80 ILE A N 1
ATOM 644 C CA . ILE A 1 80 ? -7.556 3.025 -0.835 1.00 97.69 80 ILE A CA 1
ATOM 645 C C . ILE A 1 80 ? -8.213 2.978 0.550 1.00 97.69 80 ILE A C 1
ATOM 647 O O . ILE A 1 80 ? -9.282 2.393 0.713 1.00 97.69 80 ILE A O 1
ATOM 651 N N . LYS A 1 81 ? -7.607 3.620 1.555 1.00 97.69 81 LYS A N 1
ATOM 652 C CA . LYS A 1 81 ? -8.194 3.728 2.895 1.00 97.69 81 LYS A CA 1
ATOM 653 C C . LYS A 1 81 ? -9.579 4.371 2.842 1.00 97.69 81 LYS A C 1
ATOM 655 O O . LYS A 1 81 ? -10.507 3.829 3.432 1.00 97.69 81 LYS A O 1
ATOM 660 N N . GLU A 1 82 ? -9.723 5.492 2.141 1.00 97.81 82 GLU A N 1
ATOM 661 C CA . GLU A 1 82 ? -11.000 6.196 1.997 1.00 97.81 82 GLU A CA 1
ATOM 662 C C . GLU A 1 82 ? -12.059 5.324 1.305 1.00 97.81 82 GLU A C 1
ATOM 664 O O . GLU A 1 82 ? -13.208 5.281 1.744 1.00 97.81 82 GLU A O 1
ATOM 669 N N . GLN A 1 83 ? -11.677 4.566 0.271 1.00 97.06 83 GLN A N 1
ATOM 670 C CA . GLN A 1 83 ? -12.568 3.609 -0.392 1.00 97.06 83 GLN A CA 1
ATOM 671 C C . GLN A 1 83 ? -13.134 2.583 0.596 1.00 97.06 83 GLN A C 1
ATOM 673 O O . GLN A 1 83 ? -14.348 2.379 0.626 1.00 97.06 83 GLN A O 1
ATOM 678 N N . PHE A 1 84 ? -12.290 1.984 1.441 1.00 98.00 84 PHE A N 1
ATOM 679 C CA . PHE A 1 84 ? -12.753 1.040 2.461 1.00 98.00 84 PHE A CA 1
ATOM 680 C C . PHE A 1 84 ? -13.586 1.707 3.552 1.00 98.00 84 PHE A C 1
ATOM 682 O O . PHE A 1 84 ? -14.620 1.164 3.930 1.00 98.00 84 PHE A O 1
ATOM 689 N N . GLU A 1 85 ? -13.185 2.884 4.035 1.00 98.00 85 GLU A N 1
ATOM 690 C CA . GLU A 1 85 ? -13.936 3.632 5.052 1.00 98.00 85 GLU A CA 1
ATOM 691 C C . GLU A 1 85 ? -15.349 3.995 4.579 1.00 98.00 85 GLU A C 1
ATOM 693 O O . GLU A 1 85 ? -16.312 3.857 5.336 1.00 98.00 85 GLU A O 1
ATOM 698 N N . ASN A 1 86 ? -15.498 4.356 3.303 1.00 97.94 86 ASN A N 1
ATOM 699 C CA . ASN A 1 86 ? -16.800 4.598 2.687 1.00 97.94 86 ASN A CA 1
ATOM 700 C C . ASN A 1 86 ? -17.670 3.331 2.622 1.00 97.94 86 ASN A C 1
ATOM 702 O O . ASN A 1 86 ? -18.882 3.420 2.807 1.00 97.94 86 ASN A O 1
ATOM 706 N N . GLN A 1 87 ? -17.076 2.156 2.387 1.00 96.62 87 GLN A N 1
ATOM 707 C CA . GLN A 1 87 ? -17.812 0.886 2.353 1.00 96.62 87 GLN A CA 1
ATOM 708 C C . GLN A 1 87 ? -18.241 0.415 3.752 1.00 96.62 87 GLN A C 1
ATOM 710 O O . GLN A 1 87 ? -19.350 -0.091 3.914 1.00 96.62 87 GLN A O 1
ATOM 715 N N . ILE A 1 88 ? -17.385 0.584 4.767 1.00 97.00 88 ILE A N 1
ATOM 716 C CA . ILE A 1 88 ? -17.670 0.153 6.150 1.00 97.00 88 ILE A CA 1
ATOM 717 C C . ILE A 1 88 ? -18.469 1.193 6.955 1.00 97.00 88 ILE A C 1
ATOM 719 O O . ILE A 1 88 ? -19.038 0.857 7.992 1.00 97.00 88 ILE A O 1
ATOM 723 N N . GLY A 1 89 ? -18.521 2.451 6.500 1.00 98.00 89 GLY A N 1
ATOM 724 C CA . GLY A 1 89 ? -19.284 3.536 7.127 1.00 98.00 89 GLY A CA 1
ATOM 725 C C . GLY A 1 89 ? -18.664 4.100 8.410 1.00 98.00 89 GLY A C 1
ATOM 726 O O . GLY A 1 89 ? -19.335 4.794 9.174 1.00 98.00 89 GLY A O 1
ATOM 727 N N . CYS A 1 90 ? -17.397 3.799 8.679 1.00 97.25 90 CYS A N 1
ATOM 728 C CA . CYS A 1 90 ? -16.651 4.305 9.824 1.00 97.25 90 CYS A CA 1
ATOM 729 C C . CYS A 1 90 ? -15.156 4.358 9.505 1.00 97.25 90 CYS A C 1
ATOM 731 O O . CYS A 1 90 ? -14.722 3.940 8.432 1.00 97.25 90 CYS A O 1
ATOM 733 N N . SER A 1 91 ? -14.350 4.877 10.433 1.00 96.62 91 SER A N 1
ATOM 734 C CA . SER A 1 91 ? -12.906 4.848 10.231 1.00 96.62 91 SER A CA 1
ATOM 735 C C . SER A 1 91 ? -12.354 3.431 10.389 1.00 96.62 91 SER A C 1
ATOM 737 O O . SER A 1 91 ? -12.665 2.751 11.368 1.00 96.62 91 SER A O 1
ATOM 739 N N . ILE A 1 92 ? -11.447 3.026 9.492 1.00 96.06 92 ILE A N 1
ATOM 740 C CA . ILE A 1 92 ? -10.730 1.741 9.568 1.00 96.06 92 ILE A CA 1
ATOM 741 C C . ILE A 1 92 ? -10.022 1.600 10.924 1.00 96.06 92 ILE A C 1
ATOM 743 O O . ILE A 1 92 ? -9.966 0.522 11.506 1.00 96.06 92 ILE A O 1
ATOM 747 N N . TYR A 1 93 ? -9.545 2.717 11.480 1.00 95.69 93 TYR A N 1
ATOM 748 C CA . TYR A 1 93 ? -8.840 2.762 12.754 1.00 95.69 93 TYR A CA 1
ATOM 749 C C . TYR A 1 93 ? -9.734 2.403 13.948 1.00 95.69 93 TYR A C 1
ATOM 751 O O . TYR A 1 93 ? -9.228 1.941 14.964 1.00 95.69 93 TYR A O 1
ATOM 759 N N . SER A 1 94 ? -11.056 2.556 13.831 1.00 94.94 94 SER A N 1
ATOM 760 C CA . SER A 1 94 ? -12.008 2.124 14.862 1.00 94.94 94 SER A CA 1
ATOM 761 C C . SER A 1 94 ? -12.187 0.604 14.912 1.00 94.94 94 SER A C 1
ATOM 763 O O . SER A 1 94 ? -12.706 0.092 15.901 1.00 94.94 94 SER A O 1
ATOM 765 N N . LEU A 1 95 ? -11.768 -0.116 13.867 1.00 94.50 95 LEU A N 1
ATOM 766 C CA . LEU A 1 95 ? -11.895 -1.572 13.759 1.00 94.50 95 LEU A CA 1
ATOM 767 C C . LEU A 1 95 ? -10.603 -2.322 14.114 1.00 94.50 95 LEU A C 1
ATOM 769 O O . LEU A 1 95 ? -10.622 -3.546 14.241 1.00 94.50 95 LEU A O 1
ATOM 773 N N . LEU A 1 96 ? -9.478 -1.615 14.263 1.00 94.06 96 LEU A N 1
ATOM 774 C CA . LEU A 1 96 ? -8.159 -2.222 14.430 1.00 94.06 96 LEU A CA 1
ATOM 775 C C . LEU A 1 96 ? -7.699 -2.165 15.894 1.00 94.06 96 LEU A C 1
ATOM 777 O O . LEU A 1 96 ? -7.535 -1.075 16.449 1.00 94.06 96 LEU A O 1
ATOM 781 N N . PRO A 1 97 ? -7.451 -3.318 16.540 1.00 93.44 97 PRO A N 1
ATOM 782 C CA . PRO A 1 97 ? -7.065 -3.353 17.943 1.00 93.44 97 PRO A CA 1
ATOM 783 C C . PRO A 1 97 ? -5.644 -2.816 18.152 1.00 93.44 97 PRO A C 1
ATOM 785 O O . PRO A 1 97 ? -4.737 -3.087 17.363 1.00 93.44 97 PRO A O 1
ATOM 788 N N . GLY A 1 98 ? -5.433 -2.095 19.256 1.00 92.25 98 GLY A N 1
ATOM 789 C CA . GLY A 1 98 ? -4.103 -1.653 19.687 1.00 92.25 98 GLY A CA 1
ATOM 790 C C . GLY A 1 98 ? -3.486 -0.528 18.848 1.00 92.25 98 GLY A C 1
ATOM 791 O O . GLY A 1 98 ? -2.295 -0.247 18.987 1.00 92.25 98 GLY A O 1
ATOM 792 N N . ILE A 1 99 ? -4.249 0.084 17.933 1.00 93.44 99 ILE A N 1
ATOM 793 C CA . ILE A 1 99 ? -3.704 1.048 16.972 1.00 93.44 99 ILE A CA 1
ATOM 794 C C . ILE A 1 99 ? -3.221 2.336 17.638 1.00 93.44 99 ILE A C 1
ATOM 796 O O . ILE A 1 99 ? -2.207 2.897 17.226 1.00 93.44 99 ILE A O 1
ATOM 800 N N . VAL A 1 100 ? -3.914 2.801 18.678 1.00 87.19 100 VAL A N 1
ATOM 801 C CA . VAL A 1 100 ? -3.565 4.026 19.405 1.00 87.19 100 VAL A CA 1
ATOM 802 C C . VAL A 1 100 ? -2.260 3.799 20.160 1.00 87.19 100 VAL A C 1
ATOM 804 O O . VAL A 1 100 ? -1.289 4.527 19.961 1.00 87.19 100 VAL A O 1
ATOM 807 N N . GLU A 1 101 ? -2.199 2.736 20.954 1.00 89.75 101 GLU A N 1
ATOM 808 C CA . GLU A 1 101 ? -1.043 2.364 21.763 1.00 89.75 101 GLU A CA 1
ATOM 809 C C . GLU A 1 101 ? 0.204 2.189 20.894 1.00 89.75 101 GLU A C 1
ATOM 811 O O . GLU A 1 101 ? 1.264 2.735 21.197 1.00 89.75 101 GLU A O 1
ATOM 816 N N . ASN A 1 102 ? 0.070 1.484 19.771 1.00 90.00 102 ASN A N 1
ATOM 817 C CA . ASN A 1 102 ? 1.175 1.261 18.846 1.00 90.00 102 ASN A CA 1
ATOM 818 C C . ASN A 1 102 ? 1.571 2.515 18.058 1.00 90.00 102 ASN A C 1
ATOM 820 O O . ASN A 1 102 ? 2.733 2.642 17.664 1.00 90.00 102 ASN A O 1
ATOM 824 N N . SER A 1 103 ? 0.655 3.460 17.838 1.00 88.44 103 SER A N 1
ATOM 825 C CA . SER A 1 103 ? 0.962 4.694 17.105 1.00 88.44 103 SER A CA 1
ATOM 826 C C . SER A 1 103 ? 1.701 5.718 17.960 1.00 88.44 103 SER A C 1
ATOM 828 O O . SER A 1 103 ? 2.628 6.355 17.463 1.00 88.44 103 SER A O 1
ATOM 830 N N . PHE A 1 104 ? 1.370 5.825 19.247 1.00 84.88 104 PHE A N 1
ATOM 831 C CA . PHE A 1 104 ? 1.960 6.824 20.149 1.00 84.88 104 PHE A CA 1
ATOM 832 C C . PHE A 1 104 ? 3.143 6.326 20.982 1.00 84.88 104 PHE A C 1
ATOM 834 O O . PHE A 1 104 ? 3.745 7.117 21.706 1.00 84.88 104 PHE A O 1
ATOM 841 N N . ARG A 1 105 ? 3.480 5.039 20.881 1.00 72.00 105 ARG A N 1
ATOM 842 C CA . ARG A 1 105 ? 4.706 4.492 21.463 1.00 72.00 105 ARG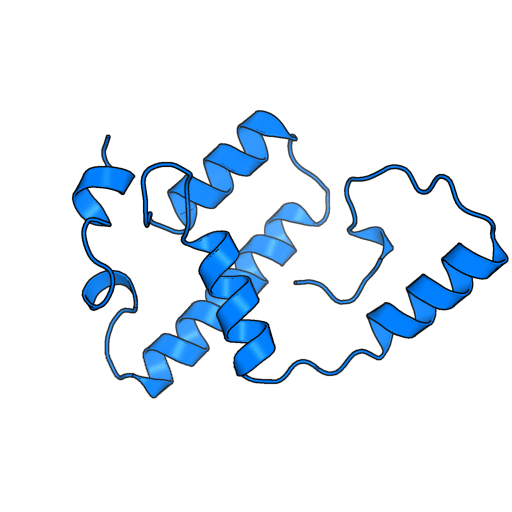 A CA 1
ATOM 843 C C . ARG A 1 105 ? 5.969 4.968 20.751 1.00 72.00 105 ARG A C 1
ATOM 845 O O . ARG A 1 105 ? 5.947 5.033 19.497 1.00 72.00 105 ARG A O 1
#

Radius of gyration: 15.63 Å; chains: 1; bounding box: 39×21×44 Å

pLDDT: mean 93.44, std 4.27, range [72.0, 98.0]

Foldseek 3Di:
DDLAPVQDLDDPPDDPVVVVVSRVVSNPDDDDLVNLVVLLVQQQDDPVFGEDSVQSLVVVCVVRNDDPCSVVSSVSSVVSQVVVCVVVVHHPCVVGPCHVVVHVD

Secondary structure (DSSP, 8-state):
--S-GGG--S---S-HHHHHHHHHHHHT----HHHHHHHHHHHHEETTEE--HHHHHHHHHHHH---TTHHHHHHHHHHHHHHHHHHHTS-GGGTSTTHHHHHH-